Protein AF-A0A9P8AN97-F1 (afdb_monomer_lite)

Structure (mmCIF, N/CA/C/O backbone):
data_AF-A0A9P8AN97-F1
#
_entry.id   AF-A0A9P8AN97-F1
#
loop_
_atom_site.group_PDB
_atom_site.id
_atom_site.type_symbol
_atom_site.label_atom_id
_atom_site.label_alt_id
_atom_site.label_comp_id
_atom_site.label_asym_id
_atom_site.label_entity_id
_atom_site.label_seq_id
_atom_site.pdbx_PDB_ins_code
_atom_site.Cartn_x
_atom_site.Cartn_y
_atom_site.Cartn_z
_atom_site.occupancy
_atom_site.B_iso_or_equiv
_atom_site.auth_seq_id
_atom_site.auth_comp_id
_atom_site.auth_asym_id
_atom_site.auth_atom_id
_atom_site.pdbx_PDB_model_num
ATOM 1 N N . TYR A 1 1 ? -1.823 10.067 23.274 1.00 53.16 1 TYR A N 1
ATOM 2 C CA . TYR A 1 1 ? -2.923 9.094 23.104 1.00 53.16 1 TYR A CA 1
ATOM 3 C C . TYR A 1 1 ? -2.713 8.019 24.171 1.00 53.16 1 TYR A C 1
ATOM 5 O O . TYR A 1 1 ? -1.652 7.413 24.179 1.00 53.16 1 TYR A O 1
ATOM 13 N N . LEU A 1 2 ? -3.618 7.893 25.149 1.00 58.53 2 LEU A N 1
ATOM 14 C CA . LEU A 1 2 ? -3.422 7.105 26.387 1.00 58.53 2 LEU A CA 1
ATOM 15 C C . LEU A 1 2 ? -3.801 5.618 26.259 1.00 58.53 2 LEU A C 1
ATOM 17 O O . LEU A 1 2 ? -3.776 4.901 27.254 1.00 58.53 2 LEU A O 1
ATOM 21 N N . THR A 1 3 ? -4.139 5.128 25.063 1.00 60.47 3 THR A N 1
ATOM 22 C CA . THR A 1 3 ? -4.623 3.747 24.861 1.00 60.47 3 THR A CA 1
ATOM 23 C C . THR A 1 3 ? -3.662 2.676 25.366 1.00 60.47 3 THR A C 1
ATOM 25 O O . THR A 1 3 ? -4.129 1.643 25.825 1.00 60.47 3 THR A O 1
ATOM 28 N N . GLY A 1 4 ? -2.348 2.920 25.349 1.00 64.12 4 GLY A N 1
ATOM 29 C CA . GLY A 1 4 ? -1.369 1.970 25.892 1.00 64.12 4 GLY A CA 1
ATOM 30 C C . GLY A 1 4 ? -1.403 1.832 27.420 1.00 64.12 4 GLY A C 1
ATOM 31 O O . GLY A 1 4 ? -1.057 0.780 27.940 1.00 64.12 4 GLY A O 1
ATOM 32 N N . VAL A 1 5 ? -1.847 2.869 28.141 1.00 73.06 5 VAL A N 1
ATOM 33 C CA . VAL A 1 5 ? -1.894 2.893 29.619 1.00 73.06 5 VAL A CA 1
ATOM 34 C C . VAL A 1 5 ? -3.324 2.723 30.148 1.00 73.06 5 VAL A C 1
ATOM 36 O O . VAL A 1 5 ? -3.536 2.491 31.333 1.00 73.06 5 VAL A O 1
ATOM 39 N N . TYR A 1 6 ? -4.319 2.798 29.262 1.00 74.50 6 TYR A N 1
ATOM 40 C CA . TYR A 1 6 ? -5.741 2.714 29.588 1.00 74.50 6 TYR A CA 1
ATOM 41 C C . TYR A 1 6 ? -6.093 1.477 30.427 1.00 74.50 6 TYR A C 1
ATOM 43 O O . TYR A 1 6 ? -6.815 1.603 31.411 1.00 74.50 6 TYR A O 1
ATOM 51 N N . HIS A 1 7 ? -5.533 0.311 30.087 1.00 74.56 7 HIS A N 1
ATOM 52 C CA . HIS A 1 7 ? -5.759 -0.921 30.846 1.00 74.56 7 HIS A CA 1
ATOM 53 C C . HIS A 1 7 ? -5.293 -0.787 32.304 1.00 74.56 7 HIS A C 1
ATOM 55 O O . HIS A 1 7 ? -6.046 -1.092 33.219 1.00 74.56 7 HIS A O 1
ATOM 61 N N . PHE A 1 8 ? -4.091 -0.250 32.530 1.00 79.00 8 PHE A N 1
ATOM 62 C CA . PHE A 1 8 ? -3.541 -0.064 33.876 1.00 79.00 8 PHE A CA 1
ATOM 63 C C . PHE A 1 8 ? -4.315 0.977 34.695 1.00 79.00 8 PHE A C 1
ATOM 65 O O . PHE A 1 8 ? -4.437 0.854 35.910 1.00 79.00 8 PHE A O 1
ATOM 72 N N . LEU A 1 9 ? -4.849 2.011 34.040 1.00 79.44 9 LEU A N 1
ATOM 73 C CA . LEU A 1 9 ? -5.620 3.060 34.712 1.00 79.44 9 LEU A CA 1
ATOM 74 C C . LEU A 1 9 ? -7.019 2.594 35.108 1.00 79.44 9 LEU A C 1
ATOM 76 O O . LEU A 1 9 ? -7.525 3.033 36.137 1.00 79.44 9 LEU A O 1
ATOM 80 N N . LYS A 1 10 ? -7.624 1.700 34.324 1.00 78.62 10 LYS A N 1
ATOM 81 C CA . LYS A 1 10 ? -8.930 1.117 34.635 1.00 78.62 10 LYS A CA 1
ATOM 82 C C . LYS A 1 10 ? -8.879 0.215 35.869 1.00 78.62 10 LYS A C 1
ATOM 84 O O . LYS A 1 10 ? -9.813 0.232 36.664 1.00 78.62 10 LYS A O 1
ATOM 89 N N . ASP A 1 11 ? -7.771 -0.500 36.053 1.00 81.19 11 ASP A N 1
ATOM 90 C CA . ASP A 1 11 ? -7.552 -1.347 37.230 1.00 81.19 11 ASP A CA 1
ATOM 91 C C . ASP A 1 11 ? -7.362 -0.522 38.518 1.00 81.19 11 ASP A C 1
ATOM 93 O O . ASP A 1 11 ? -7.755 -0.954 39.599 1.00 81.19 11 ASP A O 1
ATOM 97 N N . LEU A 1 12 ? -6.788 0.684 38.412 1.00 83.75 12 LEU A N 1
ATOM 98 C CA . LEU A 1 12 ? -6.542 1.581 39.551 1.00 83.75 12 LEU A CA 1
ATOM 99 C C . LEU A 1 12 ? -7.717 2.521 39.860 1.00 83.75 12 LEU A C 1
ATOM 101 O O . LEU A 1 12 ? -7.871 2.958 40.999 1.00 83.75 12 LEU A O 1
ATOM 105 N N . TYR A 1 13 ? -8.537 2.843 38.860 1.00 82.00 13 TYR A N 1
ATOM 106 C CA . TYR A 1 13 ? -9.666 3.762 38.978 1.00 82.00 13 TYR A CA 1
ATOM 107 C C . TYR A 1 13 ? -10.908 3.156 38.321 1.00 82.00 13 TYR A C 1
ATOM 109 O O . TYR A 1 13 ? -11.089 3.234 37.105 1.00 82.00 13 TYR A O 1
ATOM 117 N N . SER A 1 14 ? -11.812 2.612 39.136 1.00 80.81 14 SER A N 1
ATOM 118 C CA . SER A 1 14 ? -13.051 1.972 38.668 1.00 80.81 14 SER A CA 1
ATOM 119 C C . SER A 1 14 ? -13.952 2.912 37.857 1.00 80.81 14 SER A C 1
ATOM 121 O O . SER A 1 14 ? -14.568 2.492 36.880 1.00 80.81 14 SER A O 1
ATOM 123 N N . ASP A 1 15 ? -13.966 4.201 38.207 1.00 85.75 15 ASP A N 1
ATOM 124 C CA . ASP A 1 15 ? -14.792 5.229 37.558 1.00 85.75 15 ASP A CA 1
ATOM 125 C C . ASP A 1 15 ? -14.056 5.993 36.448 1.00 85.75 15 ASP A C 1
ATOM 127 O O . ASP A 1 15 ? -14.494 7.065 36.008 1.00 85.75 15 ASP A O 1
ATOM 131 N N . PHE A 1 16 ? -12.925 5.458 35.975 1.00 83.62 16 PHE A N 1
ATOM 132 C CA . PHE A 1 16 ? -12.119 6.079 34.928 1.00 83.62 16 PHE A CA 1
ATOM 133 C C . PHE A 1 16 ? -12.949 6.381 33.674 1.00 83.62 16 PHE A C 1
ATOM 135 O O . PHE A 1 16 ? -12.874 7.483 33.135 1.00 83.62 16 PHE A O 1
ATOM 142 N N . ASP A 1 17 ? -13.801 5.445 33.244 1.00 82.44 17 ASP A N 1
ATOM 143 C CA . ASP A 1 17 ? -14.631 5.608 32.046 1.00 82.44 17 ASP A CA 1
ATOM 144 C C . ASP A 1 17 ? -15.677 6.723 32.195 1.00 82.44 17 ASP A C 1
ATOM 146 O O . ASP A 1 17 ? -15.917 7.477 31.248 1.00 82.44 17 ASP A O 1
ATOM 150 N N . ALA A 1 18 ? -16.284 6.853 33.377 1.00 86.62 18 ALA A N 1
ATOM 151 C CA . ALA A 1 18 ? -17.263 7.899 33.662 1.00 86.62 18 ALA A CA 1
ATOM 152 C C . ALA A 1 18 ? -16.592 9.280 33.729 1.00 86.62 18 ALA A C 1
ATOM 154 O O . ALA A 1 18 ? -17.055 10.234 33.101 1.00 86.62 18 ALA A O 1
ATOM 155 N N . SER A 1 19 ? -15.448 9.363 34.409 1.00 85.06 19 SER A N 1
ATOM 156 C CA . SER A 1 19 ? -14.664 10.594 34.549 1.00 85.06 19 SER A CA 1
ATOM 157 C C . SER A 1 19 ? -14.069 11.047 33.215 1.00 85.06 19 SER A C 1
ATOM 159 O O . SER A 1 19 ? -14.112 12.230 32.881 1.00 85.06 19 SER A O 1
ATOM 161 N N . HIS A 1 20 ? -13.574 10.110 32.401 1.00 83.69 20 HIS A N 1
ATOM 162 C CA . HIS A 1 20 ? -13.031 10.399 31.077 1.00 83.69 20 HIS A CA 1
ATOM 163 C C . HIS A 1 20 ? -14.113 10.923 30.129 1.00 83.69 20 HIS A C 1
ATOM 165 O O . HIS A 1 20 ? -13.846 11.834 29.353 1.00 83.69 20 HIS A O 1
ATOM 171 N N . LYS A 1 21 ? -15.347 10.407 30.198 1.00 87.06 21 LYS A N 1
ATOM 172 C CA . LYS A 1 21 ? -16.474 10.889 29.377 1.00 87.06 21 LYS A CA 1
ATOM 173 C C . LYS A 1 21 ? -17.028 12.247 29.822 1.00 87.06 21 LYS A C 1
ATOM 175 O O . LYS A 1 21 ? -17.834 12.825 29.096 1.00 87.06 21 LYS A O 1
ATOM 180 N N . HIS A 1 22 ? -16.610 12.772 30.974 1.00 92.50 22 HIS A N 1
ATOM 181 C CA . HIS A 1 22 ? -17.114 14.043 31.474 1.00 92.50 22 HIS A CA 1
ATOM 182 C C . HIS A 1 22 ? -16.749 15.205 30.520 1.00 92.50 22 HIS A C 1
ATOM 184 O O . HIS A 1 22 ? -15.578 15.341 30.145 1.00 92.50 22 HIS A O 1
ATOM 190 N N . PRO A 1 23 ? -17.698 16.094 30.161 1.00 90.94 23 PRO A N 1
ATOM 191 C CA . PRO A 1 23 ? -17.472 17.152 29.169 1.00 90.94 23 PRO A CA 1
ATOM 192 C C . PRO A 1 23 ? -16.278 18.061 29.483 1.00 90.94 23 PRO A C 1
ATOM 194 O O . PRO A 1 23 ? -15.506 18.404 28.593 1.00 90.94 23 PRO A O 1
ATOM 197 N N . MET A 1 24 ? -16.080 18.404 30.760 1.00 92.81 24 MET A N 1
ATOM 198 C CA . MET A 1 24 ? -14.958 19.242 31.207 1.00 92.81 24 MET A CA 1
ATOM 199 C C . MET A 1 24 ? -13.596 18.568 30.996 1.00 92.81 24 MET A C 1
ATOM 201 O O . MET A 1 24 ? -12.635 19.219 30.589 1.00 92.81 24 MET A O 1
ATOM 205 N N . VAL A 1 25 ? -13.513 17.256 31.234 1.00 88.50 25 VAL A N 1
ATOM 206 C CA . VAL A 1 25 ? -12.285 16.479 31.026 1.00 88.50 25 VAL A CA 1
ATOM 207 C C . VAL A 1 25 ? -11.987 16.388 29.533 1.00 88.50 25 VAL A C 1
ATOM 209 O O . VAL A 1 25 ? -10.866 16.676 29.120 1.00 88.50 25 VAL A O 1
ATOM 212 N N . GLN A 1 26 ? -12.998 16.104 28.708 1.00 89.19 26 GLN A N 1
ATOM 213 C CA . GLN A 1 26 ? -12.853 16.088 27.250 1.00 89.19 26 GLN A CA 1
ATOM 214 C C . GLN A 1 26 ? -12.427 17.450 26.691 1.00 89.19 26 GLN A C 1
ATOM 216 O O . GLN A 1 26 ? -11.481 17.513 25.909 1.00 89.19 26 GLN A O 1
ATOM 221 N N . ALA A 1 27 ? -13.046 18.547 27.137 1.00 87.31 27 ALA A N 1
ATOM 222 C CA . ALA A 1 27 ? -12.666 19.903 26.741 1.00 87.31 27 ALA A CA 1
ATOM 223 C C . ALA A 1 27 ? -11.216 20.237 27.135 1.00 87.31 27 ALA A C 1
ATOM 225 O O . ALA A 1 27 ? -10.475 20.821 26.344 1.00 87.31 27 ALA A O 1
ATOM 226 N N . THR A 1 28 ? -10.781 19.802 28.320 1.00 88.69 28 THR A N 1
ATOM 227 C CA . THR A 1 28 ? -9.410 20.004 28.810 1.00 88.69 28 THR A CA 1
ATOM 228 C C . THR A 1 28 ? -8.392 19.173 28.021 1.00 88.69 28 THR A C 1
ATOM 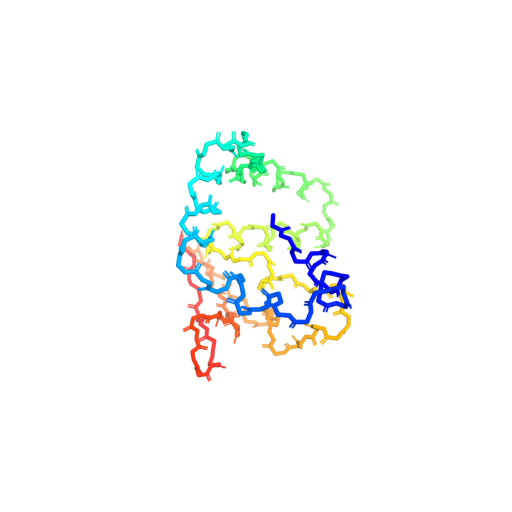230 O O . THR A 1 28 ? -7.343 19.686 27.630 1.00 88.69 28 THR A O 1
ATOM 233 N N . ILE A 1 29 ? -8.693 17.906 2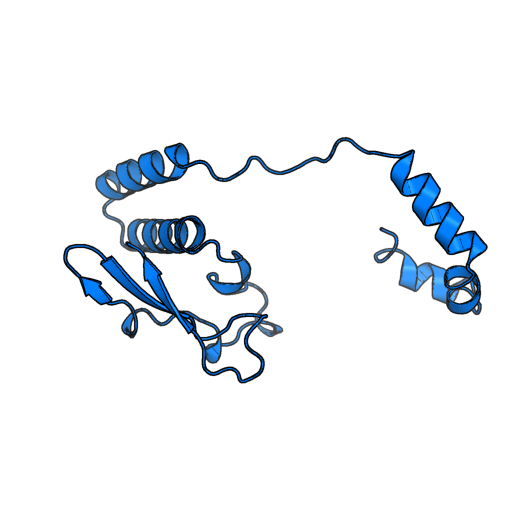7.714 1.00 84.44 29 ILE A N 1
ATOM 234 C CA . ILE A 1 29 ? -7.859 17.048 26.851 1.00 84.44 29 ILE A CA 1
ATOM 235 C C . ILE A 1 29 ? -7.761 17.647 25.442 1.00 84.44 29 ILE A C 1
ATOM 237 O O . ILE A 1 29 ? -6.682 17.700 24.857 1.00 84.44 29 ILE A O 1
ATOM 241 N N . HIS A 1 30 ? -8.873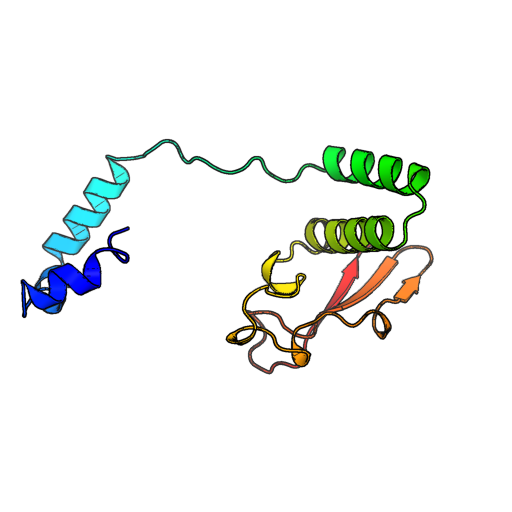 18.140 24.900 1.00 81.56 30 HIS A N 1
ATOM 242 C CA . HIS A 1 30 ? -8.901 18.752 23.576 1.00 81.56 30 HIS A CA 1
ATOM 243 C C . HIS A 1 30 ? -8.088 20.056 23.531 1.00 81.56 30 HIS A C 1
ATOM 245 O O . HIS A 1 30 ? -7.275 20.249 22.627 1.00 81.56 30 HIS A O 1
ATOM 251 N N . GLY A 1 31 ? -8.247 20.922 24.537 1.00 84.31 31 GLY A N 1
ATOM 252 C CA . GLY A 1 31 ? -7.485 22.166 24.667 1.00 84.31 31 GLY A CA 1
ATOM 253 C C . GLY A 1 31 ? -5.988 21.931 24.877 1.00 84.31 31 GLY A C 1
ATOM 254 O O . GLY A 1 31 ? -5.168 22.577 24.225 1.00 84.31 31 GLY A O 1
ATOM 255 N N . SER A 1 32 ? -5.625 20.964 25.726 1.00 79.12 32 SER A N 1
ATOM 256 C CA . SER A 1 32 ? -4.225 20.588 25.974 1.00 79.12 32 SER A CA 1
ATOM 257 C C . SER A 1 32 ? -3.557 19.955 24.755 1.00 79.12 32 SER A C 1
ATOM 259 O O . SER A 1 32 ? -2.386 20.224 24.505 1.00 79.12 32 SER A O 1
ATOM 261 N N . ARG A 1 33 ? -4.294 19.186 23.944 1.00 72.94 33 ARG A N 1
ATOM 262 C CA . ARG A 1 33 ? -3.801 18.667 22.659 1.00 72.94 33 ARG A CA 1
ATOM 263 C C . ARG A 1 33 ? -3.474 19.787 21.673 1.00 72.94 33 ARG A C 1
ATOM 265 O O . ARG A 1 33 ? -2.477 19.684 20.982 1.00 72.94 33 ARG A O 1
ATOM 272 N N . LYS A 1 34 ? -4.284 20.849 21.639 1.00 70.44 34 LYS A N 1
ATOM 273 C CA . LYS A 1 34 ? -4.055 22.021 20.778 1.00 70.44 34 LYS A CA 1
ATOM 274 C C . LYS A 1 34 ? -2.880 22.894 21.242 1.00 70.44 34 LYS A C 1
ATOM 276 O O . LYS A 1 34 ? -2.278 23.582 20.435 1.00 70.44 34 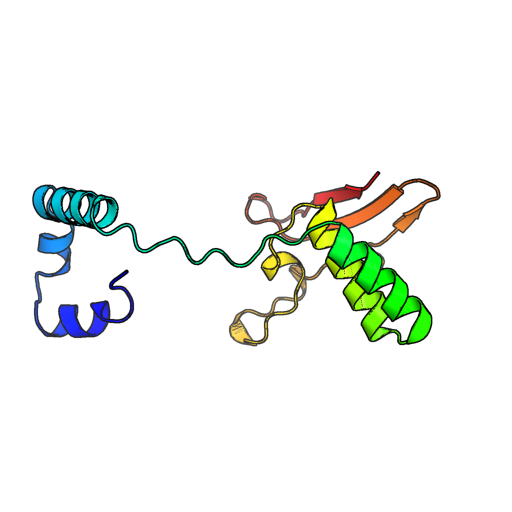LYS A O 1
ATOM 281 N N . THR A 1 35 ? -2.576 22.914 22.541 1.00 73.06 35 THR A N 1
ATOM 282 C CA . THR A 1 35 ? -1.446 23.690 23.096 1.00 73.06 35 THR A CA 1
ATOM 283 C C . THR A 1 35 ? -0.138 22.904 23.120 1.00 73.06 35 THR A C 1
ATOM 285 O O . THR A 1 35 ? 0.930 23.503 23.053 1.00 73.06 35 THR A O 1
ATOM 288 N N . ARG A 1 36 ? -0.209 21.571 23.189 1.00 65.81 36 ARG A N 1
ATOM 289 C CA . ARG A 1 36 ? 0.916 20.649 22.998 1.00 65.81 36 ARG A CA 1
ATOM 290 C C . ARG A 1 36 ? 0.948 20.144 21.558 1.00 65.81 36 ARG A C 1
ATOM 292 O O . ARG A 1 36 ? 0.888 18.936 21.330 1.00 65.81 36 ARG A O 1
ATOM 299 N N . ASP A 1 37 ? 1.016 21.066 20.602 1.00 56.59 37 ASP A N 1
ATOM 300 C CA . ASP A 1 37 ? 1.383 20.718 19.231 1.00 56.59 37 ASP A CA 1
ATOM 301 C C . ASP A 1 37 ? 2.849 20.264 19.247 1.00 56.59 37 ASP A C 1
ATOM 303 O O . ASP A 1 37 ? 3.777 21.045 19.038 1.00 56.59 37 ASP A O 1
ATOM 307 N N . ASP A 1 38 ? 3.066 18.981 19.545 1.00 64.25 38 ASP A N 1
ATOM 308 C CA . ASP A 1 38 ? 4.291 18.315 19.127 1.00 64.25 38 ASP A CA 1
ATOM 309 C C . ASP A 1 38 ? 4.399 18.528 17.610 1.00 64.25 38 ASP A C 1
ATOM 311 O O . ASP A 1 38 ? 3.408 18.298 16.898 1.00 64.25 38 ASP A O 1
ATOM 315 N N . PRO A 1 39 ? 5.556 18.983 17.089 1.00 62.03 39 PRO A N 1
ATOM 316 C CA . PRO A 1 39 ? 5.725 19.150 15.656 1.00 62.03 39 PRO A CA 1
ATOM 317 C C . PRO A 1 39 ? 5.334 17.833 15.004 1.00 62.03 39 PRO A C 1
ATOM 319 O O . PRO A 1 39 ? 5.827 16.767 15.386 1.00 62.03 39 PRO A O 1
ATOM 322 N N . THR A 1 40 ? 4.376 17.888 14.081 1.00 62.34 40 THR A N 1
ATOM 323 C CA . THR A 1 40 ? 3.843 16.671 13.487 1.00 62.34 40 THR A CA 1
ATOM 324 C C . THR A 1 40 ? 4.993 15.997 12.750 1.00 62.34 40 THR A C 1
ATOM 326 O O . THR A 1 40 ? 5.403 16.460 11.689 1.00 62.34 40 THR A O 1
ATOM 329 N N . SER A 1 41 ? 5.547 14.926 13.325 1.00 61.09 41 SER A N 1
ATOM 330 C CA . SER A 1 41 ? 6.538 14.074 12.668 1.00 61.09 41 SER A CA 1
ATOM 331 C C . SER A 1 41 ? 5.814 13.285 11.582 1.00 61.09 41 SER A C 1
ATOM 333 O O . SER A 1 41 ? 5.450 12.118 11.737 1.00 61.09 41 SER A O 1
ATOM 335 N N . GLN A 1 42 ? 5.466 13.986 10.507 1.00 64.81 42 GLN A N 1
ATOM 336 C CA . GLN A 1 42 ? 4.910 13.382 9.317 1.00 64.81 42 GLN A CA 1
ATOM 337 C C . GLN A 1 42 ? 6.075 12.739 8.580 1.00 64.81 42 GLN A C 1
ATOM 339 O O . GLN A 1 42 ? 7.087 13.381 8.296 1.00 64.81 42 GLN A O 1
ATOM 344 N N . LYS A 1 43 ? 5.939 11.447 8.282 1.00 71.06 43 LYS A N 1
ATOM 345 C CA . LYS A 1 43 ? 6.829 10.799 7.321 1.00 71.06 43 LYS A CA 1
ATOM 346 C C . LYS A 1 43 ? 6.768 11.600 6.020 1.00 71.06 43 LYS A C 1
ATOM 348 O O . LYS A 1 43 ? 5.682 12.032 5.633 1.00 71.06 43 LYS A O 1
ATOM 353 N N . LEU A 1 44 ? 7.920 11.798 5.377 1.00 77.00 44 LEU A N 1
ATOM 354 C CA . LEU A 1 44 ? 7.985 12.494 4.094 1.00 77.00 44 LEU A CA 1
ATOM 355 C C . LEU A 1 44 ? 6.968 11.871 3.124 1.00 77.00 44 LEU A C 1
ATOM 357 O O . LEU A 1 44 ? 6.889 10.639 3.045 1.00 77.00 44 LEU A O 1
ATOM 361 N N . PRO A 1 45 ? 6.174 12.693 2.419 1.00 79.25 45 PRO A N 1
ATOM 362 C CA . PRO A 1 45 ? 5.211 12.176 1.465 1.00 79.25 45 PRO A CA 1
ATOM 363 C C . PRO A 1 45 ? 5.945 11.422 0.358 1.00 79.25 45 PRO A C 1
ATOM 365 O O . PRO A 1 45 ? 7.036 11.818 -0.060 1.00 79.25 45 PRO A O 1
ATOM 368 N N . LEU A 1 46 ? 5.335 10.345 -0.140 1.00 81.50 46 LEU A N 1
ATOM 369 C CA . LEU A 1 46 ? 5.841 9.688 -1.337 1.00 81.50 46 LEU A CA 1
ATOM 370 C C . LEU A 1 46 ? 5.718 10.688 -2.493 1.00 81.50 46 LEU A C 1
ATOM 372 O O . LEU A 1 46 ? 4.625 11.124 -2.830 1.00 81.50 46 LEU A O 1
ATOM 376 N N . GLN A 1 47 ? 6.850 11.103 -3.045 1.00 86.50 47 GLN A N 1
ATOM 377 C CA . GLN A 1 47 ? 6.936 11.978 -4.212 1.00 86.50 47 GLN A CA 1
ATOM 378 C C . GLN A 1 47 ? 7.139 11.170 -5.494 1.00 86.50 47 GLN A C 1
ATOM 380 O O . GLN A 1 47 ? 7.740 10.096 -5.488 1.00 86.50 47 GLN A O 1
ATOM 385 N N . LEU A 1 48 ? 6.723 11.751 -6.619 1.00 86.88 48 LEU A N 1
ATOM 386 C CA . LEU A 1 48 ? 6.850 11.150 -7.947 1.00 86.88 48 LEU A CA 1
ATOM 387 C C . LEU A 1 48 ? 8.309 10.832 -8.327 1.00 86.88 48 LEU A C 1
ATOM 389 O O . LEU A 1 48 ? 8.573 9.831 -8.986 1.00 86.88 48 LEU A O 1
ATOM 393 N N . PHE A 1 49 ? 9.276 11.621 -7.848 1.00 87.94 49 PHE A N 1
ATOM 394 C CA . PHE A 1 49 ? 10.701 11.345 -8.060 1.00 87.94 49 PHE A CA 1
ATOM 395 C C . PHE A 1 49 ? 11.140 9.982 -7.495 1.00 87.94 49 PHE A C 1
ATOM 397 O O . PHE A 1 49 ? 11.956 9.294 -8.114 1.00 87.94 49 PHE A O 1
ATOM 404 N N . TYR A 1 50 ? 10.578 9.551 -6.359 1.00 86.06 50 TYR A N 1
ATOM 405 C CA . TYR A 1 50 ? 10.898 8.241 -5.790 1.00 86.06 50 TYR A CA 1
ATOM 406 C C . TYR A 1 50 ? 10.403 7.104 -6.685 1.00 86.06 50 TYR A C 1
ATOM 408 O O . TYR A 1 50 ? 11.128 6.131 -6.852 1.00 86.06 50 TYR A O 1
ATOM 416 N N . LEU A 1 51 ? 9.228 7.249 -7.313 1.00 86.56 51 LEU A N 1
ATOM 417 C CA . LEU A 1 51 ? 8.711 6.271 -8.278 1.00 86.56 51 LEU A CA 1
ATOM 418 C C . LEU A 1 51 ? 9.621 6.147 -9.497 1.00 86.56 51 LEU A C 1
ATOM 420 O O . LEU A 1 51 ? 9.991 5.038 -9.864 1.00 86.56 51 LEU A O 1
ATOM 424 N N . ILE A 1 52 ? 10.021 7.277 -10.091 1.00 88.06 52 ILE A N 1
ATOM 425 C CA . ILE A 1 52 ? 10.931 7.282 -11.247 1.00 88.06 52 ILE A CA 1
ATOM 426 C C . ILE A 1 52 ? 12.244 6.584 -10.888 1.00 88.06 52 ILE A C 1
ATOM 428 O O . ILE A 1 52 ? 12.710 5.720 -11.626 1.00 88.06 52 ILE A O 1
ATOM 432 N N . THR A 1 53 ? 12.820 6.932 -9.736 1.00 88.69 53 THR A N 1
ATOM 433 C CA . THR A 1 53 ? 14.067 6.325 -9.258 1.00 88.69 53 THR A CA 1
ATOM 434 C C . THR A 1 53 ? 13.908 4.817 -9.075 1.00 88.69 53 THR A C 1
ATOM 436 O O . THR A 1 53 ? 14.774 4.056 -9.497 1.00 88.69 53 THR A O 1
ATOM 439 N N . PHE A 1 54 ? 12.787 4.373 -8.500 1.00 85.88 54 PHE A N 1
ATOM 440 C CA . PHE A 1 54 ? 12.518 2.954 -8.297 1.00 85.88 54 PHE A CA 1
ATOM 441 C C . PHE A 1 54 ? 12.380 2.207 -9.628 1.00 85.88 54 PHE A C 1
ATOM 443 O O . PHE A 1 54 ? 13.046 1.196 -9.810 1.00 85.88 54 PHE A O 1
ATOM 450 N N . CYS A 1 55 ? 11.620 2.743 -10.588 1.00 84.62 55 CYS A N 1
ATOM 451 C CA . CYS A 1 55 ? 11.478 2.152 -11.924 1.00 84.62 55 CYS A CA 1
ATOM 452 C C . CYS A 1 55 ? 12.819 2.029 -12.669 1.00 84.62 55 CYS A C 1
ATOM 454 O O . CYS A 1 55 ? 13.035 1.082 -13.424 1.00 84.62 55 CYS A O 1
ATOM 456 N N . LEU A 1 56 ? 13.737 2.979 -12.471 1.00 86.94 56 LEU A N 1
ATOM 457 C CA . LEU A 1 56 ? 15.082 2.891 -13.042 1.00 86.94 56 LEU A CA 1
ATOM 458 C C . LEU A 1 56 ? 15.902 1.778 -12.381 1.00 86.94 56 LEU A C 1
ATOM 460 O O . LEU A 1 56 ? 16.579 1.029 -13.080 1.00 86.94 56 LEU A O 1
ATOM 464 N N . LEU A 1 57 ? 15.821 1.642 -11.056 1.00 87.06 57 LEU A N 1
ATOM 465 C CA . LEU A 1 57 ? 16.518 0.590 -10.311 1.00 87.06 57 LEU A CA 1
ATOM 466 C C . LEU A 1 57 ? 15.988 -0.808 -10.650 1.00 87.06 57 LEU A C 1
ATOM 468 O O . LEU A 1 57 ? 16.782 -1.732 -10.818 1.00 87.06 57 LEU A O 1
ATOM 472 N N . THR A 1 58 ? 14.674 -0.968 -10.817 1.00 86.31 58 THR A N 1
ATOM 473 C CA . THR A 1 58 ? 14.079 -2.260 -11.185 1.00 86.31 58 THR A CA 1
ATOM 474 C C . THR A 1 58 ? 14.515 -2.726 -12.568 1.00 86.31 58 THR A C 1
ATOM 476 O O . THR A 1 58 ? 14.773 -3.911 -12.748 1.00 86.31 58 THR A O 1
ATOM 479 N N . ASN A 1 59 ? 14.684 -1.802 -13.521 1.00 81.25 59 ASN A N 1
ATOM 480 C CA . ASN A 1 59 ? 15.216 -2.123 -14.851 1.00 81.25 59 ASN A CA 1
ATOM 481 C C . ASN A 1 59 ? 16.673 -2.610 -14.817 1.00 81.25 59 ASN A C 1
ATOM 483 O O . ASN A 1 59 ? 17.110 -3.276 -15.749 1.00 81.25 59 ASN A O 1
ATOM 487 N N . ILE A 1 60 ? 17.435 -2.256 -13.777 1.00 84.81 60 ILE A N 1
ATOM 488 C CA . ILE A 1 60 ? 18.824 -2.702 -13.602 1.00 84.81 60 ILE A CA 1
ATOM 489 C C . ILE A 1 60 ? 18.872 -4.063 -12.896 1.00 84.81 60 ILE A C 1
ATOM 491 O O . ILE A 1 60 ? 19.716 -4.890 -13.226 1.00 84.81 60 ILE A O 1
ATOM 495 N N . SER A 1 61 ? 17.989 -4.279 -11.919 1.00 84.31 61 SER A N 1
ATOM 496 C CA . SER A 1 61 ? 17.928 -5.510 -11.123 1.00 84.31 61 SER A CA 1
ATOM 497 C C . SER A 1 61 ? 17.365 -6.703 -11.908 1.00 84.31 61 SER A C 1
ATOM 499 O O . SER A 1 61 ? 17.804 -7.830 -11.698 1.00 84.31 61 SER A O 1
ATOM 501 N N . ASP A 1 62 ? 16.391 -6.463 -12.799 1.00 80.25 62 ASP A N 1
ATOM 502 C CA . ASP A 1 62 ? 15.632 -7.487 -13.550 1.00 80.25 62 ASP A CA 1
ATOM 503 C C . ASP A 1 62 ? 15.015 -8.592 -12.659 1.00 80.25 62 ASP A C 1
ATOM 505 O O . ASP A 1 62 ? 14.674 -9.691 -13.096 1.00 80.25 62 ASP A O 1
ATOM 509 N N . SER A 1 63 ? 14.857 -8.299 -11.366 1.00 88.88 63 SER A N 1
ATOM 510 C CA . SER A 1 63 ? 14.218 -9.185 -10.401 1.00 88.88 63 SER A CA 1
ATOM 511 C C . SER A 1 63 ? 12.700 -9.067 -10.497 1.00 88.88 63 SER A C 1
ATOM 513 O O . SER A 1 63 ? 12.134 -7.969 -10.486 1.00 88.88 63 SER A O 1
ATOM 515 N N . TYR A 1 64 ? 12.026 -10.217 -10.516 1.00 86.88 64 TYR A N 1
ATOM 516 C CA . TYR A 1 64 ? 10.566 -10.286 -10.491 1.00 86.88 64 TYR A CA 1
ATOM 517 C C . TYR A 1 64 ? 9.974 -9.570 -9.269 1.00 86.88 64 TYR A C 1
ATOM 519 O O . TYR A 1 64 ? 9.000 -8.829 -9.402 1.00 86.88 64 TYR A O 1
ATOM 527 N N . ASP A 1 65 ? 10.581 -9.748 -8.093 1.00 87.25 65 ASP A N 1
ATOM 528 C CA . ASP A 1 65 ? 10.086 -9.158 -6.846 1.00 87.25 65 ASP A CA 1
ATOM 529 C C . ASP A 1 65 ? 10.187 -7.628 -6.864 1.00 87.25 65 ASP A C 1
ATOM 531 O O . ASP A 1 65 ? 9.289 -6.937 -6.377 1.00 87.25 65 ASP A O 1
ATOM 535 N N . ASP A 1 66 ? 11.236 -7.091 -7.490 1.00 87.12 66 ASP A N 1
ATOM 536 C CA . ASP A 1 66 ? 11.430 -5.650 -7.629 1.00 87.12 66 ASP A CA 1
ATOM 537 C C . ASP A 1 66 ? 10.395 -5.051 -8.587 1.00 87.12 66 ASP A C 1
ATOM 539 O O . ASP A 1 66 ? 9.767 -4.038 -8.270 1.00 87.12 66 ASP A O 1
ATOM 543 N N . LEU A 1 67 ? 10.150 -5.707 -9.728 1.00 84.69 67 LEU A N 1
ATOM 544 C CA . LEU A 1 67 ? 9.108 -5.312 -10.681 1.00 84.69 67 LEU A CA 1
ATOM 545 C C . LEU A 1 67 ? 7.709 -5.377 -10.055 1.00 84.69 67 LEU A C 1
ATOM 547 O O . LEU A 1 67 ? 6.895 -4.465 -10.244 1.00 84.69 67 LEU A O 1
ATOM 551 N N . LEU A 1 68 ? 7.432 -6.421 -9.271 1.00 84.50 68 LEU A N 1
ATOM 552 C CA . LEU A 1 68 ? 6.180 -6.561 -8.534 1.00 84.50 68 LEU A CA 1
ATOM 553 C C . LEU A 1 68 ? 6.024 -5.428 -7.516 1.00 84.50 68 LEU A C 1
ATOM 555 O O . LEU A 1 68 ? 4.972 -4.788 -7.457 1.00 84.50 68 LEU A O 1
ATOM 559 N N . PHE A 1 69 ? 7.076 -5.137 -6.750 1.00 86.19 69 PHE A N 1
ATOM 560 C CA . PHE A 1 69 ? 7.069 -4.054 -5.776 1.00 86.19 69 PHE A CA 1
ATOM 561 C C . PHE A 1 69 ? 6.859 -2.690 -6.442 1.00 86.19 69 PHE A C 1
ATOM 563 O O . PHE A 1 69 ? 6.014 -1.920 -5.986 1.00 86.19 69 PHE A O 1
ATOM 570 N N . ALA A 1 70 ? 7.548 -2.402 -7.551 1.00 86.81 70 ALA A N 1
ATOM 571 C CA . ALA A 1 70 ? 7.360 -1.170 -8.317 1.00 86.81 70 ALA A CA 1
ATOM 572 C C . ALA A 1 70 ? 5.925 -1.035 -8.847 1.00 86.81 70 ALA A C 1
ATOM 574 O O . ALA A 1 70 ? 5.334 0.044 -8.773 1.00 86.81 70 ALA A O 1
ATOM 575 N N . THR A 1 71 ? 5.331 -2.137 -9.309 1.00 85.38 71 THR A N 1
ATOM 576 C CA . THR A 1 71 ? 3.939 -2.167 -9.781 1.00 85.38 71 THR A CA 1
ATOM 577 C C . THR A 1 71 ? 2.958 -1.857 -8.647 1.00 85.38 71 THR A C 1
ATOM 579 O O . THR A 1 71 ? 2.068 -1.018 -8.806 1.00 85.38 71 THR A O 1
ATOM 582 N N . ILE A 1 72 ? 3.142 -2.467 -7.471 1.00 86.31 72 ILE A N 1
ATOM 583 C CA . ILE A 1 72 ? 2.322 -2.199 -6.278 1.00 86.31 72 ILE A CA 1
ATOM 584 C C . ILE A 1 72 ? 2.496 -0.746 -5.814 1.00 86.31 72 ILE A C 1
ATOM 586 O O . ILE A 1 72 ? 1.512 -0.091 -5.469 1.00 86.31 72 ILE A O 1
ATOM 590 N N . LEU A 1 73 ? 3.724 -0.220 -5.837 1.00 88.25 73 LEU A N 1
ATOM 591 C CA . LEU A 1 73 ? 4.045 1.159 -5.463 1.00 88.25 73 LEU A CA 1
ATOM 592 C C . LEU A 1 73 ? 3.374 2.172 -6.408 1.00 88.25 73 LEU A C 1
ATOM 594 O O . LEU A 1 73 ? 2.828 3.177 -5.951 1.00 88.25 73 LEU A O 1
ATOM 598 N N . ALA A 1 74 ? 3.365 1.893 -7.713 1.00 86.19 74 ALA A N 1
ATOM 599 C CA . ALA A 1 74 ? 2.660 2.702 -8.701 1.00 86.19 74 ALA A CA 1
ATOM 600 C C . ALA A 1 74 ? 1.142 2.671 -8.467 1.00 86.19 74 ALA A C 1
ATOM 602 O O . ALA A 1 74 ? 0.515 3.729 -8.432 1.00 86.19 74 ALA A O 1
ATOM 603 N N . CYS A 1 75 ? 0.559 1.493 -8.219 1.00 86.19 75 CYS A N 1
ATOM 604 C CA . CYS A 1 75 ? -0.862 1.372 -7.883 1.00 86.19 75 CYS A CA 1
ATOM 605 C C . CYS A 1 75 ? -1.202 2.148 -6.604 1.00 86.19 75 CYS A C 1
ATOM 607 O O . CYS A 1 75 ? -2.182 2.886 -6.584 1.00 86.19 75 CYS A O 1
ATOM 609 N N . TYR A 1 76 ? -0.372 2.041 -5.561 1.00 87.50 76 TYR A N 1
ATOM 610 C CA . TYR A 1 76 ? -0.520 2.797 -4.317 1.00 87.50 76 TYR A CA 1
ATOM 611 C C . TYR A 1 76 ? -0.579 4.307 -4.563 1.00 87.50 76 TYR A C 1
ATOM 613 O O . TYR A 1 76 ? -1.479 4.979 -4.061 1.00 87.50 76 TYR A O 1
ATOM 621 N N . PHE A 1 77 ? 0.363 4.830 -5.350 1.00 87.81 77 PHE A N 1
ATOM 622 C CA . PHE A 1 77 ? 0.487 6.262 -5.588 1.00 87.81 77 PHE A CA 1
ATOM 623 C C . PHE A 1 77 ? -0.599 6.806 -6.521 1.00 87.81 77 PHE A C 1
ATOM 625 O O . PHE A 1 77 ? -1.290 7.750 -6.152 1.00 87.81 77 PHE A O 1
ATOM 632 N N . TYR A 1 78 ? -0.774 6.214 -7.707 1.00 85.88 78 TYR A N 1
ATOM 633 C CA . TYR A 1 78 ? -1.734 6.703 -8.703 1.00 85.88 78 TYR A CA 1
ATOM 634 C C . TYR A 1 78 ? -3.184 6.376 -8.336 1.00 85.88 78 TYR A C 1
ATOM 636 O O . TYR A 1 78 ? -4.084 7.155 -8.634 1.00 85.88 78 TYR A O 1
ATOM 644 N N . GLY A 1 79 ? -3.416 5.247 -7.665 1.00 82.25 79 GLY A N 1
ATOM 645 C CA . GLY A 1 79 ? -4.734 4.862 -7.166 1.00 82.25 79 GLY A CA 1
ATOM 646 C C . GLY A 1 79 ? -5.106 5.502 -5.827 1.00 82.25 79 GLY A C 1
ATOM 647 O O . GLY A 1 79 ? -6.220 5.283 -5.360 1.00 82.25 79 GLY A O 1
ATOM 648 N N . CYS A 1 80 ? -4.202 6.275 -5.207 1.00 83.94 80 CYS A N 1
ATOM 649 C CA . CYS A 1 80 ? -4.393 6.902 -3.892 1.00 83.94 80 CYS A CA 1
ATOM 650 C C . CYS A 1 80 ? -4.843 5.913 -2.799 1.00 83.94 80 CYS A C 1
ATOM 652 O O . CYS A 1 80 ? -5.647 6.249 -1.925 1.00 83.94 80 CYS A O 1
ATOM 654 N N . HIS A 1 81 ? -4.333 4.683 -2.855 1.00 81.56 81 HIS A N 1
ATOM 655 C CA . HIS A 1 81 ? -4.740 3.606 -1.951 1.00 81.56 81 HIS A CA 1
ATOM 656 C C . HIS A 1 81 ? -4.131 3.743 -0.569 1.00 81.56 81 HIS A C 1
ATOM 658 O O . HIS A 1 81 ? -3.095 4.377 -0.378 1.00 81.56 81 HIS A O 1
ATOM 664 N N . GLN A 1 82 ? -4.722 3.066 0.414 1.00 78.62 82 GLN A N 1
ATOM 665 C CA . GLN A 1 82 ? -4.050 2.851 1.691 1.00 78.62 82 GLN A CA 1
ATOM 666 C C . GLN A 1 82 ? -3.090 1.665 1.556 1.00 78.62 82 GLN A C 1
ATOM 668 O O . GLN A 1 82 ? -3.440 0.616 1.024 1.00 78.62 82 GLN A O 1
ATOM 673 N N . SER A 1 83 ? -1.872 1.778 2.092 1.00 75.62 83 SER A N 1
ATOM 674 C CA . SER A 1 83 ? -0.861 0.714 1.966 1.00 75.62 83 SER A CA 1
ATOM 675 C C . SER A 1 83 ? -1.326 -0.609 2.583 1.00 75.62 83 SER A C 1
ATOM 677 O O . SER A 1 83 ? -0.987 -1.683 2.098 1.00 75.62 83 SER A O 1
ATOM 679 N N . GLY A 1 84 ? -2.169 -0.535 3.617 1.00 75.44 84 GLY A N 1
ATOM 680 C CA . GLY A 1 84 ? -2.780 -1.701 4.254 1.00 75.44 84 GLY A CA 1
ATOM 681 C C . GLY A 1 84 ? -3.843 -2.426 3.420 1.00 75.44 84 GLY A C 1
ATOM 682 O O . GLY A 1 84 ? -4.297 -3.480 3.860 1.00 75.44 84 GLY A O 1
ATOM 683 N N . GLU A 1 85 ? -4.256 -1.875 2.277 1.00 74.31 85 GLU A N 1
ATOM 684 C CA . GLU A 1 85 ? -5.190 -2.507 1.329 1.00 74.31 85 GLU A CA 1
ATOM 685 C C . GLU A 1 85 ? -4.445 -3.264 0.219 1.00 74.31 85 GLU A C 1
ATOM 687 O O . GLU A 1 85 ? -4.953 -4.251 -0.299 1.00 74.31 85 GLU A O 1
ATOM 692 N N . LEU A 1 86 ? -3.216 -2.850 -0.105 1.00 79.31 86 LEU A N 1
ATOM 693 C CA . LEU A 1 86 ? -2.393 -3.462 -1.156 1.00 79.31 86 LEU A CA 1
ATOM 694 C C . LEU A 1 86 ? -1.451 -4.556 -0.648 1.00 79.31 86 LEU A C 1
ATOM 696 O O . LEU A 1 86 ? -1.039 -5.419 -1.418 1.00 79.31 86 LEU A O 1
ATOM 700 N N . ILE A 1 87 ? -1.056 -4.492 0.625 1.00 81.31 87 ILE A N 1
ATOM 701 C CA . ILE A 1 87 ? 0.031 -5.316 1.159 1.00 81.31 87 ILE A CA 1
ATOM 702 C C . ILE A 1 87 ? -0.524 -6.476 1.985 1.00 81.31 87 ILE A C 1
ATOM 704 O O . ILE A 1 87 ? -1.419 -6.314 2.819 1.00 81.31 87 ILE A O 1
ATOM 708 N N . TRP A 1 88 ? 0.081 -7.651 1.805 1.00 84.00 88 TRP A N 1
ATOM 709 C CA . TRP A 1 88 ? -0.162 -8.804 2.660 1.00 84.00 88 TRP A CA 1
ATOM 710 C C . TRP A 1 88 ? 0.304 -8.528 4.092 1.00 84.00 88 TRP A C 1
ATOM 712 O O . TRP A 1 88 ? 1.473 -8.229 4.345 1.00 84.00 88 TRP A O 1
ATOM 722 N N . LYS A 1 89 ? -0.617 -8.605 5.053 1.00 83.12 89 LYS A N 1
ATOM 723 C CA . LYS A 1 89 ? -0.303 -8.307 6.454 1.00 83.12 89 LYS A CA 1
ATOM 724 C C . LYS A 1 89 ? 0.625 -9.365 7.038 1.00 83.12 89 LYS A C 1
ATOM 726 O O . LYS A 1 89 ? 0.457 -10.551 6.780 1.00 83.12 89 LYS A O 1
ATOM 731 N N . ASN A 1 90 ? 1.563 -8.942 7.884 1.00 84.38 90 ASN A N 1
ATOM 732 C CA . ASN A 1 90 ? 2.486 -9.868 8.547 1.00 84.38 90 ASN A CA 1
ATOM 733 C C . ASN A 1 90 ? 1.793 -10.702 9.646 1.00 84.38 90 ASN A C 1
ATOM 735 O O . ASN A 1 90 ? 2.157 -11.848 9.894 1.00 84.38 90 ASN A O 1
ATOM 739 N N . ASP A 1 91 ? 0.765 -10.138 10.288 1.00 85.12 91 ASP A N 1
ATOM 740 C CA . ASP A 1 91 ? -0.043 -10.857 11.272 1.00 85.12 91 ASP A CA 1
ATOM 741 C C . ASP A 1 91 ? -1.015 -11.820 10.578 1.00 85.12 91 ASP A C 1
ATOM 743 O O . ASP A 1 91 ? -1.935 -11.393 9.874 1.00 85.12 91 ASP A O 1
ATOM 747 N N . LYS A 1 92 ? -0.825 -13.121 10.822 1.00 85.38 92 LYS A N 1
ATOM 748 C CA . LYS A 1 92 ? -1.628 -14.210 10.251 1.00 85.38 92 LYS A CA 1
ATOM 749 C C . LYS A 1 92 ? -3.110 -14.116 10.604 1.00 85.38 92 LYS A C 1
ATOM 751 O O . LYS A 1 92 ? -3.936 -14.565 9.821 1.00 85.38 92 LYS A O 1
ATOM 756 N N . GLN A 1 93 ? -3.465 -13.528 11.746 1.00 85.38 93 GLN A N 1
ATOM 757 C CA . GLN A 1 93 ? -4.870 -13.385 12.144 1.00 85.38 93 GLN A CA 1
ATOM 758 C C . GLN A 1 93 ? -5.608 -12.323 11.321 1.00 85.38 93 GLN A C 1
ATOM 760 O O . GLN A 1 93 ? -6.832 -12.341 11.231 1.00 85.38 93 GLN A O 1
ATOM 765 N N . LEU A 1 94 ? -4.865 -11.393 10.717 1.00 79.62 94 LEU A N 1
ATOM 766 C CA . LEU A 1 94 ? -5.409 -10.299 9.915 1.00 79.62 94 LEU A CA 1
ATOM 767 C C . LEU A 1 94 ? -5.305 -10.559 8.405 1.00 79.62 94 LEU A C 1
ATOM 769 O O . LEU A 1 94 ? -5.733 -9.707 7.618 1.00 79.62 94 LEU A O 1
ATOM 773 N N . GLN A 1 95 ? -4.711 -11.689 8.014 1.00 85.25 95 GLN A N 1
ATOM 774 C CA . GLN A 1 95 ? -4.563 -12.132 6.634 1.00 85.25 95 GLN A CA 1
ATOM 775 C C . GLN A 1 95 ? -5.896 -12.644 6.092 1.00 85.25 95 GLN A C 1
ATOM 777 O O . GLN A 1 95 ? -6.551 -13.486 6.698 1.00 85.25 95 GLN A O 1
ATOM 782 N N . ASP A 1 96 ? -6.286 -12.138 4.927 1.00 82.88 96 ASP A N 1
ATOM 783 C CA . ASP A 1 96 ? -7.509 -12.546 4.249 1.00 82.88 96 ASP A CA 1
ATOM 784 C C . ASP A 1 96 ? -7.275 -12.528 2.740 1.00 82.88 96 ASP A C 1
ATOM 786 O O . ASP A 1 96 ? -7.034 -11.474 2.148 1.00 82.88 96 ASP A O 1
ATOM 790 N N . PHE A 1 97 ? -7.335 -13.706 2.120 1.00 82.69 97 PHE A N 1
ATOM 791 C CA . PHE A 1 97 ? -7.121 -13.868 0.683 1.00 82.69 97 PHE A CA 1
ATOM 792 C C . PHE A 1 97 ? -8.178 -13.153 -0.162 1.00 82.69 97 PHE A C 1
ATOM 794 O O . PHE A 1 97 ? -7.898 -12.790 -1.303 1.00 82.69 97 PHE A O 1
ATOM 801 N N . HIS A 1 98 ? -9.366 -12.896 0.391 1.00 79.06 98 HIS A N 1
ATOM 802 C CA . HIS A 1 98 ? -10.414 -12.148 -0.300 1.00 79.06 98 HIS A CA 1
ATOM 803 C C . HIS A 1 98 ? -10.094 -10.657 -0.393 1.00 79.06 98 HIS A C 1
ATOM 805 O O . HIS A 1 98 ? -10.709 -9.965 -1.190 1.00 79.06 98 HIS A O 1
ATOM 811 N N . LYS A 1 99 ? -9.128 -10.154 0.385 1.00 79.06 99 LYS A N 1
ATOM 812 C CA . LYS A 1 99 ? -8.738 -8.736 0.395 1.00 79.06 99 LYS A CA 1
ATOM 813 C C . LYS A 1 99 ? -7.507 -8.441 -0.458 1.00 79.06 99 LYS A C 1
ATOM 815 O O . LYS A 1 99 ? -7.149 -7.279 -0.597 1.00 79.06 99 LYS A O 1
ATOM 820 N N . ILE A 1 100 ? -6.862 -9.462 -1.025 1.00 82.81 100 ILE A N 1
ATOM 821 C CA . ILE A 1 100 ? -5.671 -9.283 -1.861 1.00 82.81 100 ILE A CA 1
ATOM 822 C C . ILE A 1 100 ? -6.086 -8.984 -3.297 1.00 82.81 100 ILE A C 1
ATOM 824 O O . ILE A 1 100 ? -6.851 -9.740 -3.900 1.00 82.81 100 ILE A O 1
ATOM 828 N N . ILE A 1 101 ? -5.501 -7.941 -3.882 1.00 84.06 101 ILE A N 1
ATOM 829 C CA . ILE A 1 101 ? -5.582 -7.696 -5.323 1.00 84.06 101 ILE A CA 1
ATOM 830 C C . ILE A 1 101 ? -4.978 -8.893 -6.058 1.00 84.06 101 ILE A C 1
ATOM 832 O O . ILE A 1 101 ? -3.801 -9.224 -5.908 1.00 84.06 101 ILE A O 1
ATO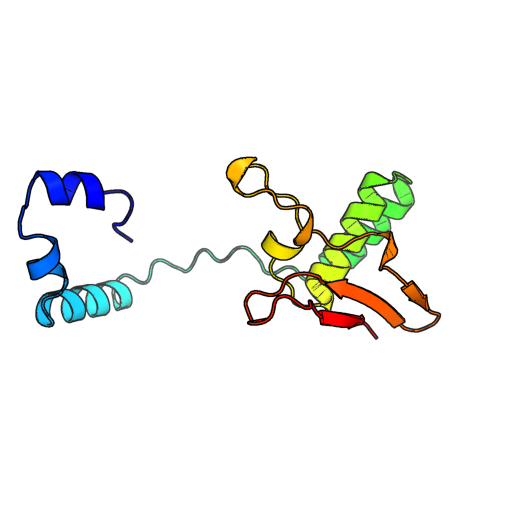M 836 N N . LYS A 1 102 ? -5.793 -9.563 -6.869 1.00 84.06 102 LYS A N 1
ATOM 837 C CA . LYS A 1 102 ? -5.336 -10.719 -7.637 1.00 84.06 102 LYS A CA 1
ATOM 838 C C . LYS A 1 102 ? -4.562 -10.236 -8.852 1.00 84.06 102 LYS A C 1
ATOM 840 O O . LYS A 1 102 ? -5.103 -9.472 -9.649 1.00 84.06 102 LYS A O 1
ATOM 845 N N . HIS A 1 103 ? -3.362 -10.771 -9.064 1.00 80.19 103 HIS A N 1
ATOM 846 C CA . HIS A 1 103 ? -2.593 -10.522 -10.288 1.00 80.19 103 HIS A CA 1
ATOM 847 C C . HIS A 1 103 ? -3.404 -10.856 -11.554 1.00 80.19 103 HIS A C 1
ATOM 849 O O . HIS A 1 103 ? -3.322 -10.152 -12.548 1.00 80.19 103 HIS A O 1
ATOM 855 N N . SER A 1 104 ? -4.265 -11.879 -11.507 1.00 83.75 104 SER A N 1
ATOM 856 C CA . SER A 1 104 ? -5.143 -12.248 -12.628 1.00 83.75 104 SER A CA 1
ATOM 857 C C . SER A 1 104 ? -6.186 -11.188 -12.999 1.00 83.75 104 SER A C 1
ATOM 859 O O . SER A 1 104 ? -6.775 -11.278 -14.069 1.00 83.75 104 SER A O 1
ATOM 861 N N . SER A 1 105 ? -6.463 -10.229 -12.112 1.00 85.38 105 SER A N 1
ATOM 862 C CA . SER A 1 105 ? -7.365 -9.109 -12.402 1.00 85.38 105 SER A CA 1
ATOM 863 C C . SER A 1 105 ? -6.663 -7.943 -13.094 1.00 85.38 105 SER A C 1
ATOM 865 O O . SER A 1 105 ? -7.333 -7.024 -13.552 1.00 85.38 105 SER A O 1
ATOM 867 N N . PHE A 1 106 ? -5.329 -7.969 -13.154 1.00 83.94 106 PHE A N 1
ATOM 868 C CA . PHE A 1 106 ? -4.530 -6.914 -13.750 1.00 83.94 106 PHE A CA 1
ATOM 869 C C . PHE A 1 106 ? -4.584 -7.004 -15.275 1.00 83.94 106 PHE A C 1
ATOM 871 O O . PHE A 1 106 ? -4.211 -8.014 -15.874 1.00 83.94 106 PHE A O 1
ATOM 878 N N . ILE A 1 107 ? -5.037 -5.927 -15.902 1.00 86.31 107 ILE A N 1
ATOM 879 C CA . ILE A 1 107 ? -5.154 -5.781 -17.346 1.00 86.31 107 ILE A CA 1
ATOM 880 C C . ILE A 1 107 ? -4.345 -4.549 -17.741 1.00 86.31 107 ILE A C 1
ATOM 882 O O . ILE A 1 107 ? -4.691 -3.416 -17.405 1.00 86.31 107 ILE A O 1
ATOM 886 N N . LEU A 1 108 ? -3.270 -4.786 -18.487 1.00 84.31 108 LEU A N 1
ATOM 887 C CA . LEU A 1 108 ? -2.464 -3.735 -19.091 1.00 84.31 108 LEU A CA 1
ATOM 888 C C . LEU A 1 108 ? -2.976 -3.466 -20.509 1.00 84.31 108 LEU A C 1
ATOM 890 O O . LEU A 1 108 ? -2.892 -4.328 -21.385 1.00 84.31 108 LEU A O 1
ATOM 894 N N . GLN A 1 109 ? -3.505 -2.271 -20.740 1.00 86.44 109 GLN A N 1
ATOM 895 C CA . GLN A 1 109 ? -3.887 -1.775 -22.059 1.00 86.44 109 GLN A CA 1
ATOM 896 C C . GLN A 1 109 ? -2.897 -0.685 -22.507 1.00 86.44 109 GLN A C 1
ATOM 898 O O . GLN A 1 109 ? -2.064 -0.219 -21.733 1.00 86.44 109 GLN A O 1
ATOM 903 N N . LYS A 1 110 ? -2.953 -0.281 -23.785 1.00 82.06 110 LYS A N 1
ATOM 904 C CA . LYS A 1 110 ? -1.977 0.657 -24.384 1.00 82.06 110 LYS A CA 1
ATOM 905 C C . LYS A 1 110 ? -1.843 1.994 -23.645 1.00 82.06 110 LYS A C 1
ATOM 907 O O . LYS A 1 110 ? -0.774 2.590 -23.701 1.00 82.06 110 LYS A O 1
ATOM 912 N N . ASN A 1 111 ? -2.914 2.460 -23.005 1.00 86.12 111 ASN A N 1
ATOM 913 C CA . ASN A 1 111 ? -3.002 3.800 -22.420 1.00 86.12 111 ASN A CA 1
ATOM 914 C C . ASN A 1 111 ? -3.512 3.802 -20.980 1.00 86.12 111 ASN A C 1
ATOM 916 O O . ASN A 1 111 ? -3.787 4.862 -20.436 1.00 86.12 111 ASN A O 1
ATOM 920 N N . ASN A 1 112 ? -3.727 2.630 -20.402 1.00 85.19 112 ASN A N 1
ATOM 921 C CA . ASN A 1 112 ? -4.457 2.501 -19.163 1.00 85.19 112 ASN A CA 1
ATOM 922 C C . ASN A 1 112 ? -4.143 1.164 -18.504 1.00 85.19 112 ASN A C 1
ATOM 924 O O . ASN A 1 112 ? -3.898 0.145 -19.155 1.00 85.19 112 ASN A O 1
ATOM 928 N N . ILE A 1 113 ? -4.163 1.194 -17.181 1.00 87.56 113 ILE A N 1
ATOM 929 C CA . ILE A 1 113 ? -3.986 0.028 -16.332 1.00 87.56 113 ILE A CA 1
ATOM 930 C C . ILE A 1 113 ? -5.295 -0.179 -15.597 1.00 87.56 113 ILE A C 1
ATOM 932 O O . ILE A 1 113 ? -5.794 0.740 -14.948 1.00 87.56 113 ILE A O 1
ATOM 936 N N . GLN A 1 114 ? -5.841 -1.384 -15.690 1.00 90.12 114 GLN A N 1
ATOM 937 C CA . GLN A 1 114 ? -7.040 -1.763 -14.963 1.00 90.12 114 GLN A CA 1
ATOM 938 C C . GLN A 1 114 ? -6.734 -2.906 -14.000 1.00 90.12 114 GLN A C 1
ATOM 940 O O . GLN A 1 114 ? -6.005 -3.835 -14.340 1.00 90.12 114 GLN A O 1
ATOM 945 N N . TYR A 1 115 ? -7.300 -2.856 -12.800 1.00 89.75 115 TYR A N 1
ATOM 946 C CA . TYR A 1 115 ? -7.278 -3.981 -11.869 1.00 89.75 115 TYR A CA 1
ATOM 947 C C . TYR A 1 115 ? -8.498 -3.971 -10.953 1.00 89.75 115 TYR A C 1
ATOM 949 O O . TYR A 1 115 ? -9.114 -2.929 -10.733 1.00 89.75 115 TYR A O 1
ATOM 957 N N . HIS A 1 116 ? -8.827 -5.135 -10.397 1.00 89.19 116 HIS A N 1
ATOM 958 C CA . HIS A 1 116 ? -9.924 -5.273 -9.449 1.00 89.19 116 HIS A CA 1
ATOM 959 C C . HIS A 1 116 ? -9.392 -5.183 -8.015 1.00 89.19 116 HIS A C 1
ATOM 961 O O . HIS A 1 116 ? -8.607 -6.032 -7.578 1.00 89.19 116 HIS A O 1
ATOM 967 N N . LEU A 1 117 ? -9.820 -4.164 -7.273 1.00 87.88 117 LEU A N 1
ATOM 968 C CA . LEU A 1 117 ? -9.578 -4.039 -5.840 1.00 87.88 117 LEU A CA 1
ATOM 969 C C . LEU A 1 117 ? -10.730 -4.722 -5.093 1.00 87.88 117 LEU A C 1
ATOM 971 O O . LEU A 1 117 ? -11.814 -4.152 -5.022 1.00 87.88 117 LEU A O 1
ATOM 975 N N . PRO A 1 118 ? -10.534 -5.907 -4.497 1.00 83.69 118 PRO A N 1
ATOM 976 C CA . PRO A 1 118 ? -11.648 -6.665 -3.931 1.00 83.69 118 PRO A CA 1
ATOM 977 C C . PRO A 1 118 ? -12.180 -6.073 -2.622 1.00 83.69 118 PRO A C 1
ATOM 979 O O . PRO A 1 118 ? -13.282 -6.402 -2.195 1.00 83.69 118 PRO A O 1
ATOM 982 N N . TYR A 1 119 ? -11.401 -5.216 -1.959 1.00 80.94 119 TYR A N 1
ATOM 983 C CA . TYR A 1 119 ? -11.795 -4.622 -0.694 1.00 80.94 119 TYR A CA 1
ATOM 984 C C . TYR A 1 119 ? -11.394 -3.155 -0.606 1.00 80.94 119 TYR A C 1
ATOM 986 O O . TYR A 1 119 ? -10.222 -2.805 -0.716 1.00 80.94 119 TYR A O 1
ATOM 994 N N . ASN A 1 120 ? -12.382 -2.322 -0.308 1.00 75.06 120 ASN A N 1
ATOM 995 C CA . ASN A 1 120 ? -12.222 -0.924 0.055 1.00 75.06 120 ASN A CA 1
ATOM 996 C C . ASN A 1 120 ? -13.002 -0.704 1.355 1.00 75.06 120 ASN A C 1
ATOM 998 O O . ASN A 1 120 ? -14.136 -1.163 1.474 1.00 75.06 120 ASN A O 1
ATOM 1002 N N . LYS A 1 121 ? -12.440 0.013 2.335 1.00 72.12 121 LYS A N 1
ATOM 1003 C CA . LYS A 1 121 ? -13.166 0.341 3.581 1.00 72.12 121 LYS A CA 1
ATOM 1004 C C . LYS A 1 121 ? -14.473 1.106 3.353 1.00 72.12 121 LYS A C 1
ATOM 1006 O O . LYS A 1 121 ? -15.321 1.111 4.240 1.00 72.12 121 LYS A O 1
ATOM 1011 N N . SER A 1 122 ? -14.608 1.762 2.205 1.00 71.50 122 SER A N 1
ATOM 1012 C CA . SER A 1 122 ? -15.812 2.495 1.811 1.00 71.50 122 SER A CA 1
ATOM 1013 C C . SER A 1 122 ? -16.871 1.612 1.138 1.00 71.50 122 SER A C 1
ATOM 1015 O O . SER A 1 122 ? -17.989 2.077 0.927 1.00 71.50 122 SER A O 1
ATOM 1017 N N . ASP A 1 123 ? -16.543 0.364 0.791 1.00 74.38 123 ASP A N 1
ATOM 1018 C CA . ASP A 1 123 ? -17.474 -0.570 0.160 1.00 74.38 123 ASP A CA 1
ATOM 1019 C C . ASP A 1 123 ? -18.249 -1.361 1.222 1.00 74.38 123 ASP A C 1
ATOM 1021 O O . ASP A 1 123 ? -17.716 -2.245 1.893 1.00 74.38 123 ASP A O 1
ATOM 1025 N N . LEU A 1 124 ? -19.531 -1.025 1.370 1.00 69.62 124 LEU A N 1
ATOM 1026 C CA . LEU A 1 124 ? -20.428 -1.657 2.337 1.00 69.62 124 LEU A CA 1
ATOM 1027 C C . LEU A 1 124 ? -20.800 -3.098 1.946 1.00 69.62 124 LEU A C 1
ATOM 1029 O O . LEU A 1 124 ? -21.166 -3.892 2.811 1.00 69.62 124 LEU A O 1
ATOM 1033 N N . PHE A 1 125 ? -20.757 -3.415 0.649 1.00 75.06 125 PHE A N 1
ATOM 1034 C CA . PHE A 1 125 ? -21.274 -4.668 0.101 1.00 75.06 125 PHE A CA 1
ATOM 1035 C C . PHE A 1 125 ? -20.180 -5.665 -0.284 1.00 75.06 125 PHE A C 1
ATOM 1037 O O . PHE A 1 125 ? -20.505 -6.789 -0.660 1.00 75.06 125 PHE A O 1
ATOM 1044 N N . TYR A 1 126 ? -18.906 -5.293 -0.125 1.00 70.81 126 TYR A N 1
ATOM 1045 C CA . TYR A 1 126 ? -17.749 -6.157 -0.379 1.00 70.81 126 TYR A CA 1
ATOM 1046 C C . TYR A 1 126 ? -17.709 -6.715 -1.815 1.00 70.81 126 TYR A C 1
ATOM 1048 O O . TYR A 1 126 ? -17.217 -7.821 -2.040 1.00 70.81 126 TYR A O 1
ATOM 1056 N N . TYR A 1 127 ? -18.240 -5.969 -2.787 1.00 80.69 127 TYR A N 1
ATOM 1057 C CA . TYR A 1 127 ? -18.159 -6.333 -4.204 1.00 80.69 127 TYR A CA 1
ATOM 1058 C C . TYR A 1 127 ? -16.792 -6.006 -4.806 1.00 80.69 127 TYR A C 1
ATOM 1060 O O . TYR A 1 127 ? -16.437 -6.554 -5.849 1.00 80.69 127 TYR A O 1
ATOM 1068 N N . GLY A 1 128 ? -16.034 -5.125 -4.157 1.00 84.56 128 GLY A N 1
ATOM 1069 C CA . GLY A 1 128 ? -14.801 -4.587 -4.695 1.00 84.56 128 GLY A CA 1
ATOM 1070 C C . GLY A 1 128 ? -15.053 -3.457 -5.689 1.00 84.56 128 GLY A C 1
ATOM 1071 O O . GLY A 1 128 ? -16.179 -3.040 -5.962 1.00 84.56 128 GLY A O 1
ATOM 1072 N N . THR A 1 129 ? -13.974 -2.893 -6.208 1.00 87.19 129 THR A N 1
ATOM 1073 C CA . THR A 1 129 ? -13.994 -1.758 -7.128 1.00 87.19 129 THR A CA 1
ATOM 1074 C C . THR A 1 129 ? -12.983 -1.991 -8.236 1.00 87.19 129 THR A C 1
ATOM 1076 O O . THR A 1 129 ? -11.821 -2.291 -7.966 1.00 87.19 129 THR A O 1
ATOM 1079 N N . ASP A 1 130 ? -13.413 -1.820 -9.482 1.00 89.00 130 ASP A N 1
ATOM 1080 C CA . ASP A 1 130 ? -12.497 -1.810 -10.617 1.00 89.00 130 ASP A CA 1
ATOM 1081 C C . ASP A 1 130 ? -11.823 -0.447 -10.715 1.00 89.00 130 ASP A C 1
ATOM 1083 O O . ASP A 1 130 ? -12.475 0.597 -10.778 1.00 89.00 130 ASP A O 1
ATOM 1087 N N . ILE A 1 131 ? -10.497 -0.463 -10.708 1.00 88.12 131 ILE A N 1
ATOM 1088 C CA . ILE A 1 131 ? -9.670 0.735 -10.709 1.00 88.12 131 ILE A CA 1
ATOM 1089 C C . ILE A 1 131 ? -9.048 0.876 -12.075 1.00 88.12 131 ILE A C 1
ATOM 1091 O O . ILE A 1 131 ? -8.399 -0.047 -12.560 1.00 88.12 131 ILE A O 1
ATOM 1095 N N . 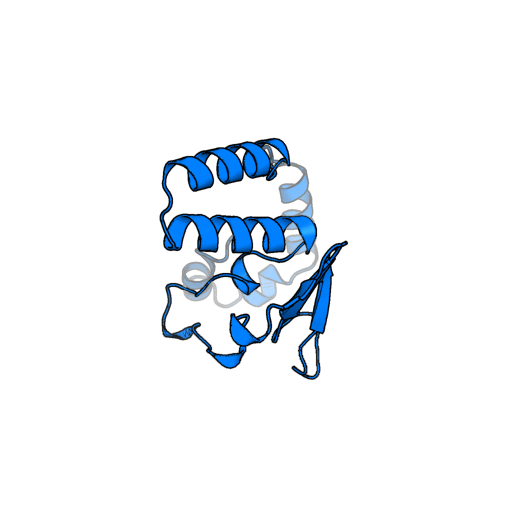LEU A 1 132 ? -9.251 2.047 -12.671 1.00 89.62 132 LEU A N 1
ATOM 1096 C CA . LEU A 1 132 ? -8.673 2.437 -13.943 1.00 89.62 132 LEU A CA 1
ATOM 1097 C C . LEU A 1 132 ? -7.681 3.574 -13.704 1.00 89.62 132 LEU A C 1
ATOM 1099 O O . LEU A 1 132 ? -8.065 4.652 -13.253 1.00 89.62 132 LEU A O 1
ATOM 1103 N N . LEU A 1 133 ? -6.417 3.329 -14.018 1.00 85.56 133 LEU A N 1
ATOM 1104 C CA . LEU A 1 133 ? -5.361 4.334 -14.043 1.00 85.56 133 LEU A CA 1
ATOM 1105 C C . LEU A 1 133 ? -5.126 4.736 -15.506 1.00 85.56 133 LEU A C 1
ATOM 1107 O O . LEU A 1 133 ? -4.980 3.852 -16.353 1.00 85.56 133 LEU A O 1
ATOM 1111 N N . ILE A 1 134 ? -5.128 6.042 -15.788 1.00 78.19 134 ILE A N 1
ATOM 1112 C CA . ILE A 1 134 ? -4.929 6.658 -17.116 1.00 78.19 134 ILE A CA 1
ATOM 1113 C C . ILE A 1 134 ? -3.613 7.432 -17.108 1.00 78.19 134 ILE A C 1
ATOM 1115 O O . ILE A 1 134 ? -3.359 8.108 -16.085 1.00 78.19 134 ILE A O 1
#

Foldseek 3Di:
DCVVCVVVVCVVDVCCVVVCPDPVNVVVVVVVCVVPPPPPPDDPDDDPVVLVVLVVVCVVVVDPVSVVVSVLVCCCVQVVDDPVQADADPDPVPGDPQSYFDPVQWDDDPQKIWTWGQDDPPDPPSNTDIDIGD

Secondary structure (DSSP, 8-state):
--TTTHHHHHHH-TTHHHHHTSHHHHHHHHHHHHH------PPPP--HHHHHHHHHHHHHH--HHHHHHHHHHHHHHHTT--HHHHSPPSSGGG--GGGSPPGGG-EEETTEEEEEE---TT-SS---EEEEE-

Organism: NCBI:txid856835

Sequence (134 aa):
YLTGVYHFLKDLYSDFDASHKHPMVQATIHGSRKTRDDPTSQKLPLQLFYLITFCLLTNISDSYDDLLFATILACYFYGCHQSGELIWKNDKQLQDFHKIIKHSSFILQKNNIQYHLPYNKSDLFYYGTDILLI

Radius of gyration: 21.77 Å; chains: 1; bounding box: 40×38×64 Å

pLDDT: mean 81.35, std 7.82, range [53.16, 92.81]